Protein AF-A0A9E0PSH7-F1 (afdb_monomer_lite)

pLDDT: mean 80.23, std 10.0, range [56.69, 92.5]

Structure (mmCIF, N/CA/C/O backbone):
data_AF-A0A9E0PSH7-F1
#
_entry.id   AF-A0A9E0PSH7-F1
#
loop_
_atom_site.group_PDB
_atom_site.id
_atom_site.type_symbol
_atom_site.label_atom_id
_atom_site.label_alt_id
_atom_site.label_comp_id
_atom_site.label_asym_id
_atom_site.label_entity_id
_atom_site.label_seq_id
_atom_site.pdbx_PDB_ins_code
_atom_site.Cartn_x
_atom_site.Cartn_y
_atom_site.Cartn_z
_atom_site.occupancy
_atom_site.B_iso_or_equiv
_atom_site.auth_seq_id
_atom_site.auth_comp_id
_atom_site.auth_asym_id
_atom_site.auth_atom_id
_atom_site.pdbx_PDB_model_num
ATOM 1 N N . MET A 1 1 ? 8.836 7.953 -25.643 1.00 57.12 1 MET A N 1
ATOM 2 C CA . MET A 1 1 ? 8.858 6.474 -25.555 1.00 57.12 1 MET A CA 1
ATOM 3 C C . MET A 1 1 ? 9.658 5.949 -24.354 1.00 57.12 1 MET A C 1
ATOM 5 O O . MET A 1 1 ? 9.097 5.161 -23.618 1.00 57.12 1 MET A O 1
ATOM 9 N N . ARG A 1 2 ? 10.905 6.387 -24.076 1.00 61.59 2 ARG A N 1
ATOM 10 C CA . ARG A 1 2 ? 11.692 5.890 -22.912 1.00 61.59 2 ARG A CA 1
ATOM 11 C C . ARG A 1 2 ? 11.138 6.267 -21.525 1.00 61.59 2 ARG A C 1
ATOM 13 O O . ARG A 1 2 ? 11.181 5.447 -20.618 1.00 61.59 2 ARG A O 1
ATOM 20 N N . ALA A 1 3 ? 10.604 7.481 -21.367 1.00 70.81 3 ALA A N 1
ATOM 21 C CA . ALA A 1 3 ? 10.065 7.949 -20.083 1.00 70.81 3 ALA A CA 1
ATOM 22 C C . ALA A 1 3 ? 8.833 7.148 -19.620 1.00 70.81 3 ALA A C 1
ATOM 24 O O . ALA A 1 3 ? 8.684 6.882 -18.434 1.00 70.81 3 ALA A O 1
ATOM 25 N N . GLU A 1 4 ? 8.002 6.698 -20.561 1.00 76.06 4 GLU A N 1
ATOM 26 C CA . GLU A 1 4 ? 6.785 5.918 -20.290 1.00 76.06 4 GLU A CA 1
ATOM 27 C C . GLU A 1 4 ? 7.107 4.553 -19.664 1.00 76.06 4 GLU A C 1
ATOM 29 O O . GLU A 1 4 ? 6.429 4.101 -18.744 1.00 76.06 4 GLU A O 1
ATOM 34 N N . SER A 1 5 ? 8.180 3.904 -20.130 1.00 75.62 5 SER A N 1
ATOM 35 C CA . SER A 1 5 ? 8.640 2.625 -19.578 1.00 75.62 5 SER A CA 1
ATOM 36 C C . SER A 1 5 ? 9.240 2.790 -18.181 1.00 75.62 5 SER A C 1
ATOM 38 O O . SER A 1 5 ? 9.010 1.946 -17.320 1.00 75.62 5 SER A O 1
ATOM 40 N N . ILE A 1 6 ? 9.964 3.890 -17.941 1.00 84.81 6 ILE A N 1
ATOM 41 C CA . ILE A 1 6 ? 10.520 4.209 -16.618 1.00 84.81 6 ILE A CA 1
ATOM 42 C C . ILE A 1 6 ? 9.385 4.461 -15.618 1.00 84.81 6 ILE A C 1
ATOM 44 O O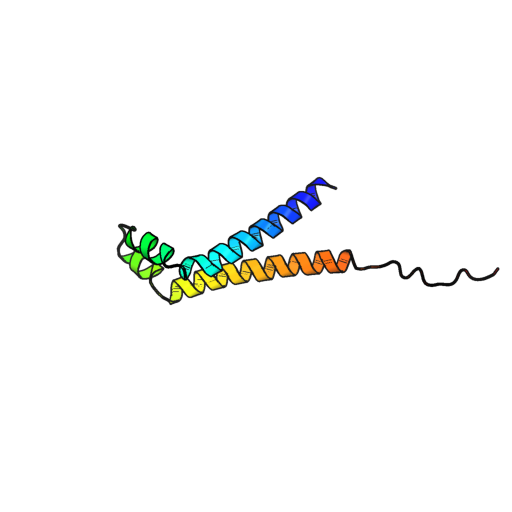 . ILE A 1 6 ? 9.383 3.868 -14.543 1.00 84.81 6 ILE A O 1
ATOM 48 N N . PHE A 1 7 ? 8.386 5.270 -15.989 1.00 86.31 7 PHE A N 1
ATOM 49 C CA . PHE A 1 7 ? 7.211 5.526 -15.148 1.00 86.31 7 PHE A CA 1
ATOM 50 C C . PHE A 1 7 ? 6.447 4.244 -14.811 1.00 86.31 7 PHE A C 1
ATOM 52 O O . PHE A 1 7 ? 6.091 4.042 -13.653 1.00 86.31 7 PHE A O 1
ATOM 59 N N . ARG A 1 8 ? 6.247 3.350 -15.788 1.00 80.94 8 ARG A N 1
ATOM 60 C CA . ARG A 1 8 ? 5.640 2.032 -15.543 1.00 80.94 8 ARG A CA 1
ATOM 61 C C . ARG A 1 8 ? 6.454 1.187 -14.573 1.00 80.94 8 ARG A C 1
ATOM 63 O O . ARG A 1 8 ? 5.874 0.614 -13.662 1.00 80.94 8 ARG A O 1
ATOM 70 N N . GLY A 1 9 ? 7.776 1.133 -14.734 1.00 83.19 9 GLY A N 1
ATOM 71 C CA . GLY A 1 9 ? 8.647 0.388 -13.822 1.00 83.19 9 GLY A CA 1
ATOM 72 C C . GLY A 1 9 ? 8.561 0.901 -12.381 1.00 83.19 9 GLY A C 1
ATOM 73 O O . GLY A 1 9 ? 8.410 0.110 -11.456 1.00 83.19 9 GLY A O 1
ATOM 74 N N . ILE A 1 10 ? 8.579 2.224 -12.192 1.00 88.62 10 ILE A N 1
ATOM 75 C CA . ILE A 1 10 ? 8.423 2.853 -10.870 1.00 88.62 10 ILE A CA 1
ATOM 76 C C . ILE A 1 10 ? 7.032 2.568 -10.297 1.00 88.62 10 ILE A C 1
ATOM 78 O O . ILE A 1 10 ? 6.922 2.206 -9.131 1.00 88.62 10 ILE A O 1
ATOM 82 N N . PHE A 1 11 ? 5.979 2.688 -11.110 1.00 85.31 11 PHE A N 1
ATOM 83 C CA . PHE A 1 11 ? 4.609 2.382 -10.694 1.00 85.31 11 PHE A CA 1
ATOM 84 C C . PHE A 1 11 ? 4.460 0.919 -10.255 1.00 85.31 11 PHE A C 1
ATOM 86 O O . PHE A 1 11 ? 3.834 0.640 -9.238 1.00 85.31 11 PHE A O 1
ATOM 93 N N . LEU A 1 12 ? 5.093 -0.007 -10.977 1.00 86.25 12 LEU A N 1
ATOM 94 C CA . LEU A 1 12 ? 5.108 -1.428 -10.647 1.00 86.25 12 LEU A CA 1
ATOM 95 C C . LEU A 1 12 ? 5.780 -1.689 -9.294 1.00 86.25 12 LEU A C 1
ATOM 97 O O . LEU A 1 12 ? 5.209 -2.372 -8.446 1.00 86.25 12 LEU A O 1
ATOM 101 N N . ILE A 1 13 ? 6.974 -1.121 -9.087 1.00 88.38 13 ILE A N 1
ATOM 102 C CA . ILE A 1 13 ? 7.722 -1.232 -7.827 1.00 88.38 13 ILE A CA 1
ATOM 103 C C . ILE A 1 13 ? 6.907 -0.630 -6.684 1.00 88.38 13 ILE A C 1
ATOM 105 O O . ILE A 1 13 ? 6.775 -1.265 -5.645 1.00 88.38 13 ILE A O 1
ATOM 109 N N . TYR A 1 14 ? 6.298 0.538 -6.899 1.00 88.56 14 TYR A N 1
ATOM 110 C CA . TYR A 1 14 ? 5.428 1.185 -5.923 1.00 88.56 14 TYR A CA 1
ATOM 111 C C . TYR A 1 14 ? 4.225 0.312 -5.555 1.00 88.56 14 TYR A C 1
ATOM 113 O O . TYR A 1 14 ? 3.941 0.143 -4.375 1.00 88.56 14 TYR A O 1
ATOM 121 N N . CYS A 1 15 ? 3.534 -0.287 -6.529 1.00 87.44 15 CYS A N 1
ATOM 122 C CA . CYS A 1 15 ? 2.422 -1.198 -6.250 1.00 87.44 15 CYS A CA 1
ATOM 123 C C . CYS A 1 15 ? 2.868 -2.431 -5.458 1.00 87.44 15 CYS A C 1
ATOM 125 O O . CYS A 1 15 ? 2.149 -2.866 -4.559 1.00 87.44 15 CYS A O 1
ATOM 127 N N . LEU A 1 16 ? 4.044 -2.981 -5.770 1.00 87.12 16 LEU A N 1
ATOM 128 C CA . LEU A 1 16 ? 4.622 -4.117 -5.052 1.00 87.12 16 LEU A CA 1
ATOM 129 C C . LEU A 1 16 ? 4.989 -3.744 -3.614 1.00 87.12 16 LEU A C 1
ATOM 131 O O . LEU A 1 16 ? 4.607 -4.447 -2.682 1.00 87.12 16 LEU A O 1
ATOM 135 N N . GLU A 1 17 ? 5.691 -2.628 -3.436 1.00 91.44 17 GLU A N 1
ATOM 136 C CA . GLU A 1 17 ? 6.118 -2.119 -2.136 1.00 91.44 17 GLU A CA 1
ATOM 137 C C . GLU A 1 17 ? 4.914 -1.748 -1.270 1.00 91.44 17 GLU A C 1
ATOM 139 O O . GLU A 1 17 ? 4.794 -2.235 -0.148 1.00 91.44 17 GLU A O 1
ATOM 144 N N . ALA A 1 18 ? 3.980 -0.958 -1.803 1.00 90.06 18 ALA A N 1
ATOM 145 C CA . ALA A 1 18 ? 2.765 -0.570 -1.102 1.00 90.06 18 ALA A CA 1
ATOM 146 C C . ALA A 1 18 ? 1.902 -1.792 -0.777 1.00 90.06 18 ALA A C 1
ATOM 148 O O . ALA A 1 18 ? 1.453 -1.935 0.357 1.00 90.06 18 ALA A O 1
ATOM 149 N N . GLY A 1 19 ? 1.707 -2.703 -1.734 1.00 90.56 19 GLY A N 1
ATOM 150 C CA . GLY A 1 19 ? 0.950 -3.933 -1.524 1.00 90.56 19 GLY A CA 1
ATOM 151 C C . GLY A 1 19 ? 1.561 -4.805 -0.428 1.00 90.56 19 GLY A C 1
ATOM 152 O O . GLY A 1 19 ? 0.841 -5.270 0.454 1.00 90.56 19 GLY A O 1
ATOM 153 N N . LEU A 1 20 ? 2.887 -4.971 -0.430 1.00 89.06 20 LEU A N 1
ATOM 154 C CA . LEU A 1 20 ? 3.604 -5.729 0.594 1.00 89.06 20 LEU A CA 1
ATOM 155 C C . LEU A 1 20 ? 3.536 -5.032 1.953 1.00 89.06 20 LEU A C 1
ATOM 157 O O . LEU A 1 20 ? 3.338 -5.691 2.973 1.00 89.06 20 LEU A O 1
ATOM 161 N N . PHE A 1 21 ? 3.643 -3.704 1.967 1.00 88.75 21 PHE A N 1
ATOM 162 C CA . PHE A 1 21 ? 3.500 -2.902 3.172 1.00 88.75 21 PHE A CA 1
ATOM 163 C C . PHE A 1 21 ? 2.099 -3.058 3.764 1.00 88.75 21 PHE A C 1
ATOM 165 O O . PHE A 1 21 ? 1.974 -3.368 4.940 1.00 88.75 21 PHE A O 1
ATOM 172 N N . LEU A 1 22 ? 1.044 -2.946 2.956 1.00 88.12 22 LEU A N 1
ATOM 173 C CA . LEU A 1 22 ? -0.347 -3.179 3.361 1.00 88.12 22 LEU A CA 1
ATOM 174 C C . LEU A 1 22 ? -0.589 -4.623 3.823 1.00 88.12 22 LEU A C 1
ATOM 176 O O . LEU A 1 22 ? -1.345 -4.844 4.764 1.00 88.12 22 LEU A O 1
ATOM 180 N N . LEU A 1 23 ? 0.066 -5.600 3.193 1.00 88.88 23 LEU A N 1
ATOM 181 C CA . LEU A 1 23 ? -0.057 -7.010 3.554 1.00 88.88 23 LEU A CA 1
ATOM 182 C C . LEU A 1 23 ? 0.617 -7.323 4.891 1.00 88.88 23 LEU A C 1
ATOM 184 O O . LEU A 1 23 ? 0.060 -8.069 5.684 1.00 88.88 23 LEU A O 1
ATOM 188 N N . MET A 1 24 ? 1.805 -6.771 5.138 1.00 87.50 24 MET A N 1
ATOM 189 C CA . MET A 1 24 ? 2.600 -7.041 6.338 1.00 87.50 24 MET A CA 1
ATOM 190 C C . MET A 1 24 ? 2.196 -6.154 7.515 1.00 87.50 24 MET A C 1
ATOM 192 O O . MET A 1 24 ? 2.075 -6.649 8.630 1.00 87.50 24 MET A O 1
ATOM 196 N N . SER A 1 25 ? 1.949 -4.862 7.276 1.00 85.69 25 SER A N 1
ATOM 197 C CA . SER A 1 25 ? 1.686 -3.844 8.301 1.00 85.69 25 SER A CA 1
ATOM 198 C C . SER A 1 25 ? 0.719 -4.297 9.405 1.00 85.69 25 SER A C 1
ATOM 200 O O . SER A 1 25 ? 1.137 -4.248 10.559 1.00 85.69 25 SER A O 1
ATOM 202 N N . PRO A 1 26 ? -0.491 -4.830 9.126 1.00 83.44 26 PRO A N 1
ATOM 203 C CA . PRO A 1 26 ? -1.439 -5.221 10.176 1.00 83.44 26 PRO A CA 1
ATOM 204 C C . PRO A 1 26 ? -0.994 -6.406 11.053 1.00 83.44 26 PRO A C 1
ATOM 206 O O . PRO A 1 26 ? -1.616 -6.659 12.088 1.00 83.44 26 PRO A O 1
ATOM 209 N N . TRP A 1 27 ? 0.051 -7.136 10.656 1.00 83.69 27 TRP A N 1
ATOM 210 C CA . TRP A 1 27 ? 0.603 -8.283 11.385 1.00 83.69 27 TRP A CA 1
ATOM 211 C C . TRP A 1 27 ? 1.860 -7.940 12.186 1.00 83.69 27 TRP A C 1
ATOM 213 O O . TRP A 1 27 ? 2.320 -8.769 12.968 1.00 83.69 27 TRP A O 1
ATOM 223 N N . LEU A 1 28 ? 2.429 -6.744 12.010 1.00 86.12 28 LEU A N 1
ATOM 224 C CA . LEU A 1 28 ? 3.572 -6.311 12.807 1.00 86.12 28 LEU A CA 1
ATOM 225 C C . LEU A 1 28 ? 3.130 -5.859 14.202 1.00 86.12 28 LEU A C 1
ATOM 227 O O . LEU A 1 28 ? 2.146 -5.140 14.357 1.00 86.12 28 LEU A O 1
ATOM 231 N N . GLU A 1 29 ? 3.951 -6.147 15.212 1.00 82.12 29 GLU A N 1
ATOM 232 C CA . GLU A 1 29 ? 3.767 -5.617 16.573 1.00 82.12 29 GLU A CA 1
ATOM 233 C C . GLU A 1 29 ? 3.724 -4.078 16.596 1.00 82.12 29 GLU A C 1
ATOM 235 O O . GLU A 1 29 ? 2.979 -3.472 17.368 1.00 82.12 29 GLU A O 1
ATOM 240 N N . ALA A 1 30 ? 4.442 -3.426 15.674 1.00 82.94 30 ALA A N 1
ATOM 241 C CA . ALA A 1 30 ? 4.389 -1.979 15.477 1.00 82.94 30 ALA A CA 1
ATOM 242 C C . ALA A 1 30 ? 2.967 -1.456 15.178 1.00 82.94 30 ALA A C 1
ATOM 244 O O . ALA A 1 30 ? 2.630 -0.349 15.597 1.00 82.94 30 ALA A O 1
ATOM 245 N N . TRP A 1 31 ? 2.112 -2.247 14.517 1.00 84.31 31 TRP A N 1
ATOM 246 C CA . TRP A 1 31 ? 0.709 -1.897 14.272 1.00 84.31 31 TRP A CA 1
ATOM 247 C C . TRP A 1 31 ? -0.107 -1.862 15.558 1.00 84.31 31 TRP A C 1
ATOM 249 O O . TRP A 1 31 ? -0.905 -0.946 15.745 1.00 84.31 31 TRP A O 1
ATOM 259 N N . ASN A 1 32 ? 0.125 -2.808 16.476 1.00 82.31 32 ASN A N 1
ATOM 260 C CA . ASN A 1 32 ? -0.517 -2.796 17.791 1.00 82.31 32 ASN A CA 1
ATOM 261 C C . ASN A 1 32 ? -0.137 -1.524 18.554 1.00 82.31 32 ASN A C 1
ATOM 263 O O . ASN A 1 32 ? -1.014 -0.834 19.068 1.00 82.31 32 ASN A O 1
ATOM 267 N N . HIS A 1 33 ? 1.150 -1.165 18.565 1.00 84.62 33 HIS A N 1
ATOM 268 C CA . HIS A 1 33 ? 1.618 0.068 19.200 1.00 84.62 33 HIS A CA 1
ATOM 269 C C . HIS A 1 33 ? 1.011 1.325 18.560 1.00 84.62 33 HIS A C 1
ATOM 271 O O . HIS A 1 33 ? 0.502 2.184 19.276 1.00 84.62 33 HIS A O 1
ATOM 277 N N . ALA A 1 34 ? 0.996 1.419 17.228 1.00 81.56 34 ALA A N 1
ATOM 278 C CA . ALA A 1 34 ? 0.402 2.548 16.513 1.00 81.56 34 ALA A CA 1
ATOM 279 C C . ALA A 1 34 ? -1.113 2.661 16.754 1.00 81.56 34 ALA A C 1
ATOM 281 O O . ALA A 1 34 ? -1.625 3.754 16.989 1.00 81.56 34 ALA A O 1
ATOM 282 N N . ALA A 1 35 ? -1.829 1.533 16.760 1.00 80.25 35 ALA A N 1
ATOM 283 C CA . ALA A 1 35 ? -3.258 1.498 17.043 1.00 80.25 35 ALA A CA 1
ATOM 284 C C . ALA A 1 35 ? -3.569 1.883 18.499 1.00 80.25 35 ALA A C 1
ATOM 286 O O . ALA A 1 35 ? -4.568 2.548 18.761 1.00 80.25 35 ALA A O 1
ATOM 287 N N . LEU A 1 36 ? -2.712 1.509 19.454 1.00 83.19 36 LEU A N 1
ATOM 288 C CA . LEU A 1 36 ? -2.855 1.874 20.868 1.00 83.19 36 LEU A CA 1
ATOM 289 C C . LEU A 1 36 ? -2.626 3.367 21.128 1.00 83.19 36 LEU A C 1
ATOM 291 O O . LEU A 1 36 ? -3.240 3.915 22.042 1.00 83.19 36 LEU A O 1
ATOM 295 N N . LEU A 1 37 ? -1.790 4.019 20.316 1.00 84.88 37 LEU A N 1
ATOM 296 C CA . LEU A 1 37 ? -1.540 5.462 20.372 1.00 84.88 37 LEU A CA 1
ATOM 297 C C . LEU A 1 37 ? -2.706 6.302 19.819 1.00 84.88 37 LEU A C 1
ATOM 299 O O . LEU A 1 37 ? -2.708 7.520 19.996 1.00 84.88 37 LEU A O 1
ATOM 303 N N . LEU A 1 38 ? -3.706 5.688 19.169 1.00 82.56 38 LEU A N 1
ATOM 304 C CA . LEU A 1 38 ? -4.870 6.413 18.662 1.00 82.56 38 LEU A CA 1
ATOM 305 C C . LEU A 1 38 ? -5.793 6.854 19.815 1.00 82.56 38 LEU A C 1
ATOM 307 O O . LEU A 1 38 ? -6.296 6.008 20.559 1.00 82.56 38 LEU A O 1
ATOM 311 N N . PRO A 1 39 ? -6.109 8.160 19.927 1.00 80.12 39 PRO A N 1
ATOM 312 C CA . PRO A 1 39 ? -7.006 8.677 20.963 1.00 80.12 39 PRO A CA 1
ATOM 313 C C . PRO A 1 39 ? -8.483 8.302 20.737 1.00 80.12 39 PRO A C 1
ATOM 315 O O . PRO A 1 39 ? -9.300 8.426 21.647 1.00 80.12 39 PRO A O 1
ATOM 318 N N . PHE A 1 40 ? -8.846 7.823 19.541 1.00 78.19 40 PHE A N 1
ATOM 319 C CA . PHE A 1 40 ? -10.212 7.421 19.199 1.00 78.19 40 PHE A CA 1
ATOM 320 C C . PHE A 1 40 ? -10.466 5.934 19.493 1.00 78.19 40 PHE A C 1
ATOM 322 O O . PHE A 1 40 ? -10.093 5.062 18.708 1.00 78.19 40 PHE A O 1
ATOM 329 N N . GLY A 1 41 ? -11.182 5.659 20.588 1.00 78.62 41 GLY A N 1
ATOM 330 C CA . GLY A 1 41 ? -11.594 4.313 21.018 1.00 78.62 41 GLY A CA 1
ATOM 331 C C . GLY A 1 41 ? -12.221 3.417 19.933 1.00 78.62 41 GLY A C 1
ATOM 332 O O . GLY A 1 41 ? -11.706 2.320 19.721 1.00 78.62 41 GLY A O 1
ATOM 333 N N . PRO A 1 42 ? -13.255 3.860 19.189 1.00 80.06 42 PRO A N 1
ATOM 334 C CA . PRO A 1 42 ? -13.912 3.003 18.197 1.00 80.06 42 PRO A CA 1
ATOM 335 C C . PRO A 1 42 ? -13.028 2.713 16.976 1.00 80.06 42 PRO A C 1
ATOM 337 O O . PRO A 1 42 ? -13.058 1.609 16.442 1.00 80.06 42 PRO A O 1
ATOM 340 N N . LEU A 1 43 ? -12.195 3.671 16.550 1.00 77.69 43 LEU A N 1
ATOM 341 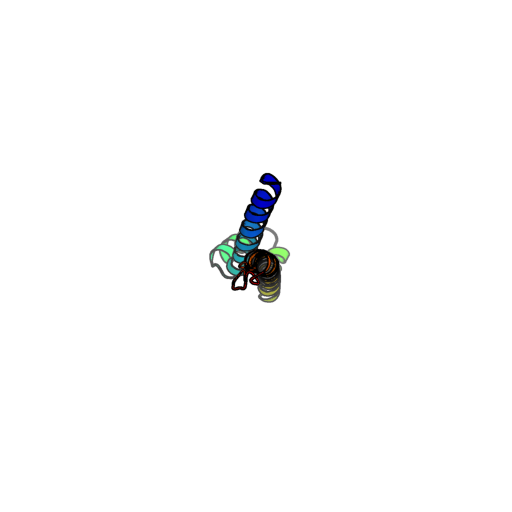C CA . LEU A 1 43 ? -11.208 3.449 15.485 1.00 77.69 43 LEU A CA 1
ATOM 342 C C . LEU A 1 43 ? -10.135 2.454 15.935 1.00 77.69 43 LEU A C 1
ATOM 344 O O . LEU A 1 43 ? -9.747 1.584 15.161 1.00 77.69 43 LEU A O 1
ATOM 348 N N . ARG A 1 44 ? -9.699 2.532 17.196 1.00 80.44 44 ARG A N 1
ATOM 349 C CA . ARG A 1 44 ? -8.747 1.583 17.777 1.00 80.44 44 ARG A CA 1
ATOM 350 C C . ARG A 1 44 ? -9.295 0.157 17.789 1.00 80.44 44 ARG A C 1
ATOM 352 O O . ARG A 1 44 ? -8.595 -0.752 17.357 1.00 80.44 44 ARG A O 1
ATOM 359 N N . GLU A 1 45 ? -10.530 -0.047 18.242 1.00 79.75 45 GLU A N 1
ATOM 360 C CA . GLU A 1 45 ? -11.169 -1.372 18.214 1.00 79.75 45 GLU A CA 1
ATOM 361 C C . GLU A 1 45 ? -11.341 -1.885 16.784 1.00 79.75 45 GLU A C 1
ATOM 363 O O . GLU A 1 45 ? -11.079 -3.058 16.512 1.00 79.75 45 GLU A O 1
ATOM 368 N N . LEU A 1 46 ? -11.691 -0.998 15.84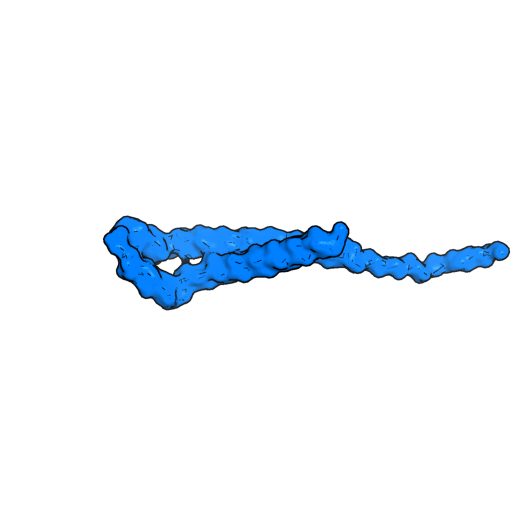7 1.00 82.00 46 LEU A N 1
ATOM 369 C CA . LEU A 1 46 ? -11.785 -1.359 14.440 1.00 82.00 46 LEU A CA 1
ATOM 370 C C . LEU A 1 46 ? -10.423 -1.790 13.878 1.00 82.00 46 LEU A C 1
ATOM 372 O O . LEU A 1 46 ? -10.369 -2.823 13.227 1.00 82.00 46 LEU A O 1
ATOM 376 N N . LEU A 1 47 ? -9.326 -1.069 14.146 1.00 78.56 47 LEU A N 1
ATOM 377 C CA . LEU A 1 47 ? -7.968 -1.393 13.662 1.00 78.56 47 LEU A CA 1
ATOM 378 C C . LEU A 1 47 ? -7.330 -2.608 14.363 1.00 78.56 47 LEU A C 1
ATOM 380 O O . LEU A 1 47 ? -6.454 -3.272 13.798 1.00 78.56 47 LEU A O 1
ATOM 384 N N . LEU A 1 48 ? -7.740 -2.897 15.599 1.00 79.75 48 LEU A N 1
ATOM 385 C CA . LEU A 1 48 ? -7.323 -4.091 16.336 1.00 79.75 48 LEU A CA 1
ATOM 386 C C . LEU A 1 48 ? -8.155 -5.327 15.966 1.00 79.75 48 LEU A C 1
ATOM 388 O O . LEU A 1 48 ? -7.708 -6.446 16.211 1.00 79.75 48 LEU A O 1
ATOM 392 N N . SER A 1 49 ? -9.326 -5.143 15.349 1.00 85.31 49 SER A N 1
ATOM 393 C CA . SER A 1 49 ? -10.183 -6.245 14.915 1.00 85.31 49 SER A CA 1
ATOM 394 C C . SER A 1 49 ? -9.496 -7.123 13.858 1.00 85.31 49 SER A C 1
ATOM 396 O O . SER A 1 49 ? -8.941 -6.608 12.884 1.00 85.31 49 SER A O 1
ATOM 398 N N . PRO A 1 50 ? -9.582 -8.461 13.968 1.00 82.19 50 PRO A N 1
ATOM 399 C CA . PRO A 1 50 ? -9.022 -9.371 12.967 1.00 82.19 50 PRO A CA 1
ATOM 400 C C . PRO A 1 50 ? -9.652 -9.192 11.574 1.00 82.19 50 PRO A C 1
ATOM 402 O O . PRO A 1 50 ? -9.018 -9.493 10.561 1.00 82.19 50 PRO A O 1
ATOM 405 N N . TRP A 1 51 ? -10.880 -8.668 11.499 1.00 86.44 51 TRP A N 1
ATOM 406 C CA . TRP A 1 51 ? -11.570 -8.437 10.231 1.00 86.44 51 TRP A CA 1
ATOM 407 C C . TRP A 1 51 ? -10.956 -7.285 9.427 1.00 86.44 51 TRP A C 1
ATOM 409 O O . TRP A 1 51 ? -10.703 -7.433 8.233 1.00 86.44 51 TRP A O 1
ATOM 419 N N . SER A 1 52 ? -10.642 -6.159 10.076 1.00 85.75 52 SER A N 1
ATOM 420 C CA . SER A 1 52 ? -10.010 -5.019 9.399 1.00 85.75 52 SER A CA 1
ATOM 421 C C . SER A 1 52 ? -8.595 -5.364 8.944 1.00 85.75 52 SER A C 1
ATOM 423 O O . SER A 1 52 ? -8.228 -5.059 7.815 1.00 85.75 52 SER A O 1
ATOM 425 N N . ARG A 1 53 ? -7.831 -6.090 9.769 1.00 84.88 53 ARG A N 1
ATOM 426 C CA . ARG A 1 53 ? -6.501 -6.604 9.409 1.00 84.88 53 ARG A CA 1
ATOM 427 C C . ARG A 1 53 ? -6.559 -7.477 8.166 1.00 84.88 53 ARG A C 1
ATOM 429 O O . ARG A 1 53 ? -5.722 -7.333 7.275 1.00 84.88 53 ARG A O 1
ATOM 436 N N . SER A 1 54 ? -7.579 -8.329 8.081 1.00 88.62 54 SER A N 1
ATOM 437 C CA . SER A 1 54 ? -7.815 -9.182 6.917 1.00 88.62 54 SER A CA 1
ATOM 438 C C . SER A 1 54 ? -8.198 -8.369 5.678 1.00 88.62 54 SER A C 1
ATOM 440 O O . SER A 1 54 ? -7.691 -8.657 4.602 1.00 88.62 54 SER A O 1
ATOM 442 N N . LEU A 1 55 ? -9.021 -7.322 5.810 1.00 90.88 55 LEU A N 1
ATOM 443 C CA . LEU A 1 55 ? -9.355 -6.419 4.700 1.00 90.88 55 LEU A CA 1
ATOM 444 C C . LEU A 1 55 ? -8.145 -5.639 4.183 1.00 90.88 55 LEU A C 1
ATOM 446 O O . LEU A 1 55 ? -7.930 -5.574 2.976 1.00 90.88 55 LEU A O 1
ATOM 450 N N . ILE A 1 56 ? -7.350 -5.071 5.089 1.00 89.25 56 ILE A N 1
ATOM 451 C CA . ILE A 1 56 ? -6.127 -4.329 4.761 1.00 89.25 56 ILE A CA 1
ATOM 452 C C . ILE A 1 56 ? -5.141 -5.264 4.046 1.00 89.25 56 ILE A C 1
ATOM 454 O O . ILE A 1 56 ? -4.606 -4.922 2.992 1.00 89.25 56 ILE A O 1
ATOM 458 N N . SER A 1 57 ? -4.994 -6.487 4.561 1.00 90.38 57 SER A N 1
ATOM 459 C CA . SER A 1 57 ? -4.163 -7.525 3.947 1.00 90.38 57 SER A CA 1
ATOM 460 C C . SER A 1 57 ? -4.683 -7.943 2.571 1.00 90.38 57 SER A C 1
ATOM 462 O O . SER A 1 57 ? -3.910 -8.032 1.623 1.00 90.38 57 SER A O 1
ATOM 464 N N . ALA A 1 58 ? -5.994 -8.155 2.427 1.00 89.94 58 ALA A N 1
ATOM 465 C CA . ALA A 1 58 ? -6.618 -8.506 1.154 1.00 89.94 58 ALA A CA 1
ATOM 466 C C . ALA A 1 58 ? -6.447 -7.393 0.112 1.00 89.94 58 ALA A C 1
ATOM 468 O O . ALA A 1 58 ? -6.199 -7.678 -1.058 1.00 89.94 58 ALA A O 1
ATOM 469 N N . PHE A 1 59 ? -6.514 -6.129 0.531 1.00 92.50 59 PHE A N 1
ATOM 470 C C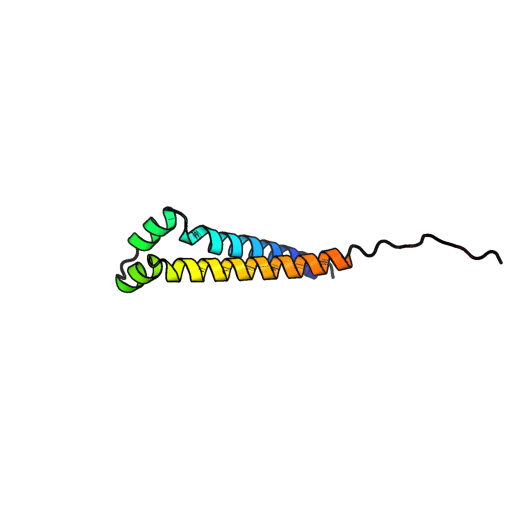A . PHE A 1 59 ? -6.262 -4.986 -0.342 1.00 92.50 59 PHE A CA 1
ATOM 471 C C . PHE A 1 59 ? -4.799 -4.922 -0.808 1.00 92.50 59 PHE A C 1
ATOM 473 O O . PHE A 1 59 ? -4.539 -4.683 -1.991 1.00 92.50 59 PHE A O 1
ATOM 480 N N . GLY A 1 60 ? -3.850 -5.197 0.094 1.00 90.56 60 GLY A N 1
ATOM 481 C CA . GLY A 1 60 ? -2.433 -5.346 -0.245 1.00 90.56 60 GLY A CA 1
ATOM 482 C C . GLY A 1 60 ? -2.177 -6.512 -1.205 1.00 90.56 60 GLY A C 1
ATOM 483 O O . GLY A 1 60 ? -1.453 -6.364 -2.188 1.00 90.56 60 GLY A O 1
ATOM 484 N N . LEU A 1 61 ? -2.848 -7.646 -0.990 1.00 91.00 61 LEU A N 1
ATOM 485 C CA . LEU A 1 61 ? -2.782 -8.806 -1.880 1.00 91.00 61 LEU A CA 1
ATOM 486 C C . LEU A 1 61 ? -3.300 -8.472 -3.286 1.00 91.00 61 LEU A C 1
ATOM 488 O O . LEU A 1 61 ? -2.674 -8.847 -4.274 1.00 91.00 61 LEU A O 1
ATOM 492 N N . LEU A 1 62 ? -4.410 -7.732 -3.386 1.00 91.25 62 LEU A N 1
ATOM 493 C CA . LEU A 1 62 ? -4.966 -7.288 -4.667 1.00 91.25 62 LEU A CA 1
ATOM 494 C C . LEU A 1 62 ? -3.966 -6.411 -5.437 1.00 91.25 62 LEU A C 1
ATOM 496 O O . LEU A 1 62 ? -3.805 -6.585 -6.644 1.00 91.25 62 LEU A O 1
ATOM 500 N N . HIS A 1 63 ? -3.255 -5.523 -4.732 1.00 89.19 63 HIS A N 1
ATOM 501 C CA . HIS A 1 63 ? -2.179 -4.709 -5.306 1.00 89.19 63 HIS A CA 1
ATOM 502 C C . HIS A 1 63 ? -1.027 -5.565 -5.835 1.00 89.19 63 HIS A C 1
ATOM 504 O O . HIS A 1 63 ? -0.563 -5.333 -6.953 1.00 89.19 63 HIS A O 1
ATOM 510 N N . LEU A 1 64 ? -0.601 -6.584 -5.078 1.00 88.12 64 LEU A N 1
ATOM 511 C CA . LEU A 1 64 ? 0.427 -7.521 -5.535 1.00 88.12 64 LEU A CA 1
ATOM 512 C C . LEU A 1 64 ? -0.013 -8.291 -6.780 1.00 88.12 64 LEU A C 1
ATOM 514 O O . LEU A 1 64 ? 0.748 -8.364 -7.739 1.00 88.12 64 LEU A O 1
ATOM 518 N N . VAL A 1 65 ? -1.228 -8.847 -6.785 1.00 89.25 65 VAL A N 1
ATOM 519 C CA . VAL A 1 65 ? -1.755 -9.616 -7.925 1.00 89.25 65 VAL A CA 1
ATOM 520 C C . VAL A 1 65 ? -1.829 -8.745 -9.175 1.00 89.25 65 VAL A C 1
ATOM 522 O O . VAL A 1 65 ? -1.417 -9.181 -10.248 1.00 89.25 65 VAL A O 1
ATOM 525 N N . TRP A 1 66 ? -2.300 -7.503 -9.042 1.00 86.81 66 TRP A N 1
ATOM 526 C CA . TRP A 1 66 ? -2.388 -6.580 -10.169 1.00 86.81 66 TRP A CA 1
ATOM 527 C C . TRP A 1 66 ? -1.008 -6.190 -10.708 1.00 86.81 66 TRP A C 1
ATOM 529 O O . TRP A 1 66 ? -0.792 -6.211 -11.920 1.00 86.81 66 TRP A O 1
ATOM 539 N N . GLY A 1 67 ? -0.056 -5.887 -9.820 1.00 84.62 67 GLY A N 1
ATOM 540 C CA . GLY A 1 67 ? 1.327 -5.609 -10.209 1.00 84.62 67 GLY A CA 1
ATOM 541 C C . GLY A 1 67 ? 1.976 -6.805 -10.908 1.00 84.62 67 GLY A C 1
ATOM 542 O O . GLY A 1 67 ? 2.594 -6.652 -11.957 1.00 84.62 67 GLY A O 1
ATOM 543 N N . LEU A 1 68 ? 1.777 -8.016 -10.387 1.00 84.81 68 LEU A N 1
ATOM 544 C CA . LEU A 1 68 ? 2.326 -9.235 -10.981 1.00 84.81 68 LEU A CA 1
ATOM 545 C C . LEU A 1 68 ? 1.709 -9.536 -12.355 1.00 84.81 68 LEU A C 1
ATOM 547 O O . LEU A 1 68 ? 2.410 -9.984 -13.258 1.00 84.81 68 LEU A O 1
ATOM 551 N N . HIS A 1 69 ? 0.420 -9.244 -12.533 1.00 86.56 69 HIS A N 1
ATOM 552 C CA . HIS A 1 69 ? -0.266 -9.401 -13.811 1.00 86.56 69 HIS A CA 1
ATOM 553 C C . HIS A 1 69 ? 0.248 -8.416 -14.876 1.00 86.56 69 HIS A C 1
ATOM 555 O O . HIS A 1 69 ? 0.496 -8.822 -16.011 1.00 86.56 69 HIS A O 1
ATOM 561 N N . ASP A 1 70 ? 0.456 -7.137 -14.534 1.00 82.50 70 ASP A N 1
ATOM 562 C CA . ASP A 1 70 ? 1.044 -6.162 -15.473 1.00 82.50 70 ASP A CA 1
ATOM 563 C C . ASP A 1 70 ? 2.488 -6.548 -15.852 1.00 82.50 70 ASP A C 1
ATOM 565 O O . ASP A 1 70 ? 2.883 -6.445 -17.017 1.00 82.50 70 ASP A O 1
ATOM 569 N N . LEU A 1 71 ? 3.246 -7.092 -14.891 1.00 81.31 71 LEU A N 1
ATOM 570 C CA . LEU A 1 71 ? 4.591 -7.615 -15.117 1.00 81.31 71 LEU A CA 1
ATOM 571 C C . LEU A 1 71 ? 4.599 -8.834 -16.056 1.00 81.31 71 LEU A C 1
ATOM 573 O O . LEU A 1 71 ? 5.406 -8.864 -16.985 1.00 81.31 71 LEU A O 1
ATOM 577 N N . ASP A 1 72 ? 3.708 -9.813 -15.861 1.00 84.50 72 ASP A N 1
ATOM 578 C CA . ASP A 1 72 ? 3.591 -10.997 -16.733 1.00 84.50 72 ASP A CA 1
ATOM 579 C C . ASP A 1 72 ? 3.285 -10.596 -18.183 1.00 84.50 72 ASP A C 1
ATOM 581 O O . ASP A 1 72 ? 3.937 -11.066 -19.119 1.00 84.50 72 ASP A O 1
ATOM 585 N N . LEU A 1 73 ? 2.362 -9.648 -18.378 1.00 81.81 73 LEU A N 1
ATOM 586 C CA . LEU A 1 73 ? 2.049 -9.101 -19.699 1.00 81.81 73 LEU A CA 1
ATOM 587 C C . LEU A 1 73 ? 3.262 -8.424 -20.351 1.00 81.81 73 LEU A C 1
ATOM 589 O O . LEU A 1 73 ? 3.483 -8.569 -21.558 1.00 81.81 73 LEU A O 1
ATOM 593 N N . PHE A 1 74 ? 4.062 -7.695 -19.572 1.00 73.75 74 PHE A N 1
ATOM 594 C CA . PHE A 1 74 ? 5.282 -7.060 -20.062 1.00 73.75 74 PHE A CA 1
ATOM 595 C C . PHE A 1 74 ? 6.365 -8.090 -20.433 1.00 73.75 74 PHE A C 1
ATOM 597 O O . PHE A 1 74 ? 6.983 -7.993 -21.498 1.00 73.75 74 PHE A O 1
ATOM 604 N N . LEU A 1 75 ? 6.554 -9.118 -19.600 1.00 78.44 75 LEU A N 1
ATOM 605 C CA . LEU A 1 75 ? 7.490 -10.222 -19.838 1.00 78.44 75 LEU A CA 1
ATOM 606 C C . LEU A 1 75 ? 7.126 -11.010 -21.098 1.00 78.44 75 LEU A C 1
ATOM 608 O O . LEU A 1 75 ? 7.978 -11.179 -21.970 1.00 78.44 75 LEU A O 1
ATOM 612 N N . ARG A 1 76 ? 5.854 -11.395 -21.266 1.00 78.31 76 ARG A N 1
ATOM 613 C CA . ARG A 1 76 ? 5.369 -12.090 -22.474 1.00 78.31 76 ARG A CA 1
ATOM 614 C C . ARG A 1 76 ? 5.637 -11.307 -23.755 1.00 78.31 76 ARG A C 1
ATOM 616 O O . ARG A 1 76 ? 5.929 -11.905 -24.784 1.00 78.31 76 ARG A O 1
ATOM 623 N N . ARG A 1 77 ? 5.571 -9.974 -23.696 1.00 67.44 77 ARG A N 1
ATOM 624 C CA . ARG A 1 77 ? 5.887 -9.099 -24.834 1.00 67.44 77 ARG A CA 1
ATOM 625 C C . ARG A 1 77 ? 7.365 -9.122 -25.218 1.00 67.44 77 ARG A C 1
ATOM 627 O O . ARG A 1 77 ? 7.693 -8.881 -26.373 1.00 67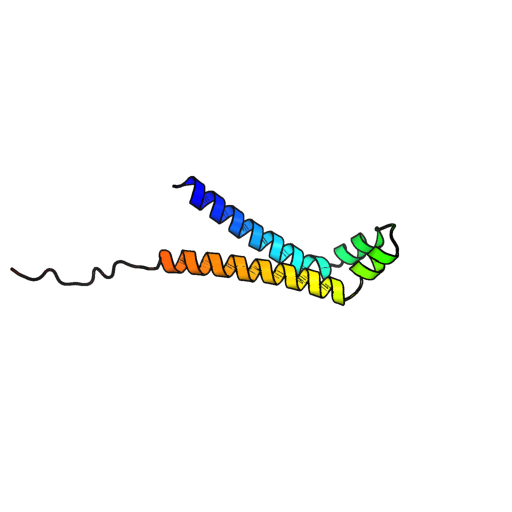.44 77 ARG A O 1
ATOM 634 N N . THR A 1 78 ? 8.236 -9.385 -24.251 1.00 67.75 78 THR A N 1
ATOM 635 C CA . THR A 1 78 ? 9.692 -9.41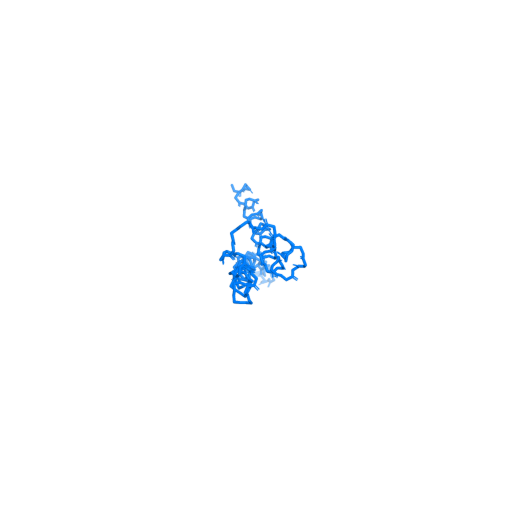7 -24.435 1.00 67.75 78 THR A CA 1
ATOM 636 C C . THR A 1 78 ? 10.161 -10.809 -24.873 1.00 67.75 78 THR A C 1
ATOM 638 O O . THR A 1 78 ? 11.131 -10.935 -25.611 1.00 67.75 78 THR A O 1
ATOM 641 N N . SER A 1 79 ? 9.431 -11.858 -24.482 1.00 61.62 79 SER A N 1
ATOM 642 C CA . SER A 1 79 ? 9.672 -13.258 -24.848 1.00 61.62 79 SER A CA 1
ATOM 643 C C . SER A 1 79 ? 9.108 -13.657 -26.218 1.00 61.62 79 SER A C 1
ATOM 645 O O . SER A 1 79 ? 8.733 -14.812 -26.395 1.00 61.62 79 SER A O 1
ATOM 647 N N . TYR A 1 80 ? 9.075 -12.747 -27.194 1.00 58.12 80 TYR A N 1
ATOM 648 C CA . TYR A 1 80 ? 9.043 -13.126 -28.610 1.00 58.12 80 TYR A CA 1
ATOM 649 C C . TYR A 1 80 ? 10.502 -13.161 -29.098 1.00 58.12 80 TYR A C 1
ATOM 651 O O . TYR A 1 80 ? 10.981 -12.179 -29.670 1.00 58.12 80 TYR A O 1
ATOM 659 N N . PRO A 1 81 ? 11.277 -14.226 -28.803 1.00 57.00 81 PRO A N 1
ATOM 660 C CA . PRO A 1 81 ? 12.516 -14.433 -29.519 1.00 57.00 81 PRO A CA 1
ATOM 661 C C . PRO A 1 81 ? 12.143 -14.571 -30.991 1.00 57.00 81 PRO A C 1
ATOM 663 O O . PRO A 1 81 ? 11.189 -15.268 -31.340 1.00 57.00 81 PRO A O 1
ATOM 666 N N . LEU A 1 82 ? 12.871 -13.851 -31.834 1.00 62.94 82 LEU A N 1
ATOM 667 C CA . LEU A 1 82 ? 12.910 -14.094 -33.261 1.00 62.94 82 LEU A CA 1
ATOM 668 C C . LEU A 1 82 ? 13.230 -15.578 -33.455 1.00 62.94 82 LEU A C 1
ATOM 670 O O . LEU A 1 82 ? 14.381 -15.995 -33.329 1.00 62.94 82 LEU A O 1
ATOM 674 N N . ASP A 1 83 ? 12.203 -16.375 -33.730 1.00 60.06 83 ASP A N 1
ATOM 675 C CA . ASP A 1 83 ? 12.366 -17.635 -34.432 1.00 60.06 83 ASP A CA 1
ATOM 676 C C . ASP A 1 83 ? 12.709 -17.290 -35.888 1.00 60.06 83 ASP A C 1
ATOM 678 O O . ASP A 1 83 ? 11.916 -17.459 -36.804 1.00 60.06 83 ASP A O 1
ATOM 682 N N . ASP A 1 84 ? 13.908 -16.734 -36.085 1.00 62.19 84 ASP A N 1
ATOM 683 C CA . ASP A 1 84 ? 14.573 -16.646 -37.387 1.00 62.19 84 ASP A CA 1
ATOM 684 C C . ASP A 1 84 ? 15.335 -17.957 -37.668 1.00 62.19 84 ASP A C 1
ATOM 686 O O . ASP A 1 84 ? 16.286 -18.006 -38.453 1.00 62.19 84 ASP A O 1
ATOM 690 N N . SER A 1 85 ? 14.910 -19.061 -37.043 1.00 67.06 85 SER A N 1
ATOM 691 C CA . SER A 1 85 ? 15.332 -20.404 -37.423 1.00 67.06 85 SER A CA 1
ATOM 692 C C . SER A 1 85 ? 14.576 -20.857 -38.681 1.00 67.06 85 SER A C 1
ATOM 694 O O . SER A 1 85 ? 13.727 -21.739 -38.639 1.00 67.06 85 SER A O 1
ATOM 696 N N . ALA A 1 86 ? 15.020 -20.305 -39.816 1.00 65.88 86 ALA A N 1
ATOM 697 C CA . ALA A 1 86 ? 15.117 -20.957 -41.130 1.00 65.88 86 ALA A CA 1
ATOM 698 C C . ALA A 1 86 ? 13.871 -21.072 -42.053 1.00 65.88 86 ALA A C 1
ATOM 700 O O . ALA A 1 86 ? 12.732 -21.067 -41.598 1.00 65.88 86 ALA A O 1
ATOM 701 N N . PRO A 1 87 ? 14.069 -21.289 -43.381 1.00 56.69 87 PRO A N 1
ATOM 702 C CA . PRO A 1 87 ? 15.298 -21.169 -44.169 1.00 56.69 87 PRO A CA 1
ATOM 703 C C . PRO A 1 87 ? 15.208 -20.062 -45.235 1.00 56.69 87 PRO A C 1
ATOM 705 O O . PRO A 1 87 ? 14.169 -19.837 -45.861 1.00 56.69 87 PRO A O 1
ATOM 708 N N . ALA A 1 88 ? 16.350 -19.434 -45.526 1.00 61.41 88 ALA A N 1
ATOM 709 C CA . ALA A 1 88 ? 16.553 -18.759 -46.799 1.00 61.41 88 ALA A CA 1
ATOM 710 C C . ALA A 1 88 ? 16.345 -19.798 -47.909 1.00 61.41 88 ALA A C 1
ATOM 712 O O . ALA A 1 88 ? 17.173 -20.685 -48.122 1.00 61.41 88 ALA A O 1
ATOM 713 N N . ARG A 1 89 ? 15.179 -19.741 -48.557 1.00 59.09 89 ARG A N 1
ATOM 714 C CA . ARG A 1 89 ? 14.892 -20.539 -49.742 1.00 59.09 89 ARG A CA 1
ATOM 715 C C . ARG A 1 89 ? 15.953 -20.212 -50.783 1.00 59.09 89 ARG A C 1
ATOM 717 O O . ARG A 1 89 ? 16.043 -19.074 -51.230 1.00 59.09 89 ARG A O 1
ATOM 724 N N . HIS A 1 90 ? 16.730 -21.234 -51.131 1.00 60.53 90 HIS A N 1
ATOM 725 C CA . HIS A 1 90 ? 17.488 -21.304 -52.367 1.00 60.53 90 HIS A CA 1
ATOM 726 C C . HIS A 1 90 ? 16.602 -20.838 -53.526 1.00 60.53 90 HIS A C 1
ATOM 728 O O . HIS A 1 90 ? 15.574 -21.463 -53.804 1.00 60.53 90 HIS A O 1
ATOM 734 N N . GLN A 1 91 ? 17.013 -19.762 -54.189 1.00 59.16 91 GLN A N 1
ATOM 735 C CA . GLN A 1 91 ? 16.645 -19.471 -55.565 1.00 59.16 91 GLN A CA 1
ATOM 736 C C . GLN A 1 91 ? 17.808 -18.770 -56.253 1.00 59.16 91 GLN A C 1
ATOM 738 O O . GLN A 1 91 ? 18.436 -17.911 -55.595 1.00 59.16 91 GLN A O 1
#

Foldseek 3Di:
DVVVVVVLVVVLVVLLVQLVCLQCVLVDPVQLVVLVPDPDPVSSCCSVDPVNSVVSNVVSVVSNVVSVVVVVVVVVVVPPDPPPVDDPDDD

Radius of gyration: 22.21 Å; chains: 1; bounding box: 31×30×77 Å

Secondary structure (DSSP, 8-state):
-HHHHHHHHHHHHHHHHHHHHHHHGGGSHHHHHHHHT-S-HHHHHHHHSHHHHHHHHHHHHHHHHHHHHHHHHHHHHH-------------

Sequence (91 aa):
MRAESIFRGIFLIYCLEAGLFLLMSPWLEAWNHAALLLPFGPLRELLLSPWSRSLISAFGLLHLVWGLHDLDLFLRRTSYPLDDSAPARHQ